Protein AF-A0A4R1S7P7-F1 (afdb_monomer)

pLDDT: mean 94.6, std 5.41, range [71.44, 98.38]

Foldseek 3Di:
DDAAEAEDAALVVLLVCQVVDHLEYEYFHPCVLVGAFDDPVRVVVSVVRHDHYYHYDHHHDGD

Solvent-accessible surface area (backbone atoms only — not comparable to full-atom values): 3744 Å² total; per-residue (Å²): 132,90,83,48,72,41,83,26,53,48,66,68,49,42,43,60,40,53,74,80,63,37,63,26,36,38,42,26,23,64,55,92,68,73,37,23,47,52,56,71,67,57,53,57,50,39,64,71,73,38,88,52,56,76,45,70,50,90,34,97,64,79,132

Structure (mmCIF, N/CA/C/O backbone):
data_AF-A0A4R1S7P7-F1
#
_entry.id   AF-A0A4R1S7P7-F1
#
loop_
_atom_site.group_PDB
_atom_site.id
_atom_site.type_symbol
_atom_site.label_atom_id
_atom_site.label_alt_id
_atom_site.label_comp_id
_atom_site.label_asym_id
_atom_site.label_entity_id
_atom_site.label_seq_id
_atom_site.pdbx_PDB_ins_code
_atom_site.Cartn_x
_atom_site.Cartn_y
_atom_site.Cartn_z
_atom_site.occupancy
_atom_site.B_iso_or_equiv
_atom_site.auth_seq_id
_atom_site.auth_comp_id
_atom_site.auth_asym_id
_atom_site.auth_atom_id
_atom_site.pdbx_PDB_model_num
ATOM 1 N N . MET A 1 1 ? -13.280 15.479 12.487 1.00 80.75 1 MET A N 1
ATOM 2 C CA . MET A 1 1 ? -12.366 14.399 12.919 1.00 80.75 1 MET A CA 1
ATOM 3 C C . MET A 1 1 ? -11.327 14.213 11.820 1.00 80.75 1 MET A C 1
ATOM 5 O O . MET A 1 1 ? -11.728 14.341 10.666 1.00 80.75 1 MET A O 1
ATOM 9 N N . PRO A 1 2 ? -10.031 14.035 12.130 1.00 91.19 2 PRO A N 1
ATOM 10 C CA . PRO A 1 2 ? -9.012 13.801 11.104 1.00 91.19 2 PRO A CA 1
ATOM 11 C C . PRO A 1 2 ? -9.193 12.426 10.443 1.00 91.19 2 PRO A C 1
ATOM 13 O O . PRO A 1 2 ? -9.793 11.538 11.042 1.00 91.19 2 PRO A O 1
ATOM 16 N N . ILE A 1 3 ? -8.677 12.286 9.219 1.00 94.75 3 ILE A N 1
ATOM 17 C CA . ILE A 1 3 ? -8.576 11.018 8.482 1.00 94.75 3 ILE A CA 1
ATOM 18 C C . ILE A 1 3 ? -7.108 10.589 8.514 1.00 94.75 3 ILE A C 1
ATOM 20 O O . ILE A 1 3 ? -6.235 11.390 8.173 1.00 94.75 3 ILE A O 1
ATOM 24 N N . TYR A 1 4 ? -6.844 9.340 8.884 1.00 95.94 4 TYR A N 1
ATOM 25 C CA . TYR A 1 4 ? -5.508 8.756 8.931 1.00 95.94 4 TYR A CA 1
ATOM 26 C C . TYR A 1 4 ? -5.261 7.865 7.711 1.00 95.94 4 TYR A C 1
ATOM 28 O O . TYR A 1 4 ? -5.984 6.897 7.470 1.00 95.94 4 TYR A O 1
ATOM 36 N N . GLU A 1 5 ? -4.219 8.182 6.943 1.00 97.25 5 GLU A N 1
ATOM 37 C CA . GLU A 1 5 ? -3.774 7.391 5.795 1.00 97.25 5 GLU A CA 1
ATOM 38 C C . GLU A 1 5 ? -2.411 6.755 6.079 1.00 97.25 5 GLU A C 1
ATOM 40 O O . GLU A 1 5 ? -1.512 7.409 6.608 1.00 97.25 5 GLU A O 1
ATOM 45 N N . ALA A 1 6 ? -2.259 5.480 5.718 1.00 96.50 6 ALA A N 1
ATOM 46 C CA . ALA A 1 6 ? -0.995 4.759 5.827 1.00 96.50 6 ALA A CA 1
ATOM 47 C C . ALA A 1 6 ? -0.414 4.447 4.442 1.00 96.50 6 ALA A C 1
ATOM 49 O O . ALA A 1 6 ? -1.080 3.826 3.612 1.00 96.50 6 ALA A O 1
ATOM 50 N N . CYS A 1 7 ? 0.845 4.820 4.217 1.00 97.00 7 CYS A N 1
ATOM 51 C CA . CYS A 1 7 ? 1.597 4.430 3.026 1.00 97.00 7 CYS A CA 1
ATOM 52 C C . CYS A 1 7 ? 2.168 3.014 3.211 1.00 97.00 7 CYS A C 1
ATOM 54 O O . CYS A 1 7 ? 2.824 2.731 4.217 1.00 97.00 7 CYS A O 1
ATOM 56 N N . VAL A 1 8 ? 1.898 2.111 2.266 1.00 97.06 8 VAL A N 1
ATOM 57 C CA . VAL A 1 8 ? 2.258 0.686 2.355 1.00 97.06 8 VAL A CA 1
ATOM 58 C C . VAL A 1 8 ? 2.899 0.190 1.059 1.00 97.06 8 VAL A C 1
ATOM 60 O O . VAL A 1 8 ? 2.498 0.570 -0.039 1.00 97.06 8 VAL A O 1
ATOM 63 N N . GLY A 1 9 ? 3.913 -0.666 1.184 1.00 96.19 9 GLY A N 1
ATOM 64 C CA . GLY A 1 9 ? 4.735 -1.153 0.072 1.00 96.19 9 GLY A CA 1
ATOM 65 C C . GLY A 1 9 ? 4.410 -2.576 -0.379 1.00 96.19 9 GLY A C 1
ATOM 66 O O . GLY A 1 9 ? 4.888 -3.013 -1.427 1.00 96.19 9 GLY A O 1
ATOM 67 N N . ASP A 1 10 ? 3.618 -3.306 0.407 1.00 95.50 10 ASP A N 1
ATOM 68 C CA . ASP A 1 10 ? 3.214 -4.679 0.123 1.00 95.50 10 ASP A CA 1
ATOM 69 C C . ASP A 1 10 ? 1.844 -5.024 0.738 1.00 95.50 10 ASP A C 1
ATOM 71 O O . ASP A 1 10 ? 1.244 -4.254 1.494 1.00 95.50 10 ASP A O 1
ATOM 75 N N . LEU A 1 11 ? 1.330 -6.209 0.394 1.00 96.00 11 LEU A N 1
ATOM 76 C CA . LEU A 1 11 ? 0.015 -6.682 0.837 1.00 96.00 11 LEU A CA 1
ATOM 77 C C . LEU A 1 11 ? -0.064 -6.946 2.344 1.0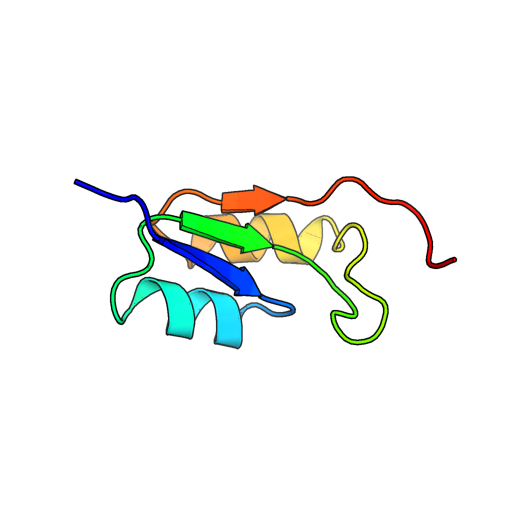0 96.00 11 LEU A C 1
ATOM 79 O O . LEU A 1 11 ? -1.128 -6.768 2.934 1.00 96.00 11 LEU A O 1
ATOM 83 N N . GLU A 1 12 ? 1.023 -7.385 2.974 1.00 95.62 12 GLU A N 1
ATOM 84 C CA . GLU A 1 12 ? 1.031 -7.684 4.405 1.00 95.62 12 GLU A CA 1
ATOM 85 C C . GLU A 1 12 ? 1.050 -6.401 5.230 1.00 95.62 12 GLU A C 1
ATOM 87 O O . GLU A 1 12 ? 0.388 -6.319 6.263 1.00 95.62 12 GLU A O 1
ATOM 92 N N . GLN A 1 13 ? 1.769 -5.375 4.778 1.00 95.62 13 GLN A N 1
ATOM 93 C CA . GLN A 1 13 ? 1.679 -4.026 5.325 1.00 95.62 13 GLN A CA 1
ATOM 94 C C . GLN A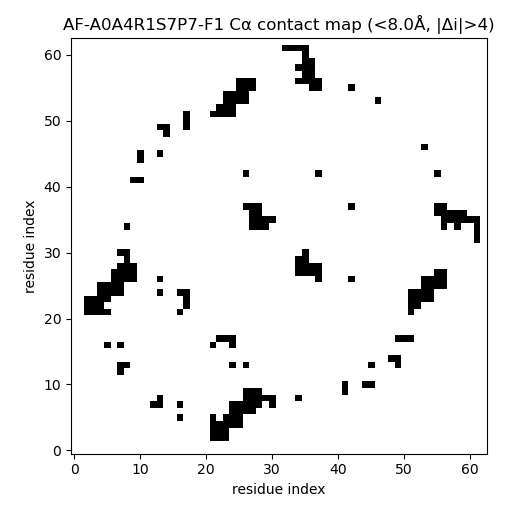 1 13 ? 0.277 -3.448 5.121 1.00 95.62 13 GLN A C 1
ATOM 96 O O . GLN A 1 13 ? -0.297 -2.924 6.069 1.00 95.62 13 GLN A O 1
ATOM 101 N N . ALA A 1 14 ? -0.321 -3.615 3.938 1.00 96.06 14 ALA A N 1
ATOM 102 C CA . ALA A 1 14 ? -1.676 -3.146 3.652 1.00 96.06 14 ALA A CA 1
ATOM 103 C C . ALA A 1 14 ? -2.732 -3.769 4.588 1.00 96.06 14 ALA A C 1
ATOM 105 O O . ALA A 1 14 ? -3.556 -3.057 5.163 1.00 96.06 14 ALA A O 1
ATOM 106 N N . LYS A 1 15 ? -2.675 -5.090 4.815 1.00 95.56 15 LYS A N 1
ATOM 107 C CA . LYS A 1 15 ? -3.534 -5.786 5.793 1.00 95.56 15 LYS A CA 1
ATOM 108 C C . LYS A 1 15 ? -3.289 -5.289 7.217 1.00 95.56 15 LYS A C 1
ATOM 110 O O . LYS A 1 15 ? -4.239 -5.012 7.947 1.00 95.56 15 LYS A O 1
ATOM 115 N N . ARG A 1 16 ? -2.014 -5.162 7.598 1.00 95.50 16 ARG A N 1
ATOM 116 C CA . ARG A 1 16 ? -1.604 -4.670 8.916 1.00 95.50 16 ARG A CA 1
ATOM 117 C C . ARG A 1 16 ? -1.909 -3.201 9.136 1.00 95.50 16 ARG A C 1
ATOM 119 O O . ARG A 1 16 ? -1.947 -2.830 10.288 1.00 95.50 16 ARG A O 1
ATOM 126 N N . ALA A 1 17 ? -2.102 -2.381 8.109 1.00 95.44 17 ALA A N 1
ATOM 127 C CA . ALA A 1 17 ? -2.538 -0.993 8.254 1.00 95.44 17 ALA A CA 1
ATOM 128 C C . ALA A 1 17 ? -4.067 -0.893 8.364 1.00 95.44 17 ALA A C 1
ATOM 130 O O . ALA A 1 17 ? -4.590 -0.075 9.119 1.00 95.44 17 ALA A O 1
ATOM 131 N N . ALA A 1 18 ? -4.785 -1.780 7.670 1.00 93.25 18 ALA A N 1
ATOM 13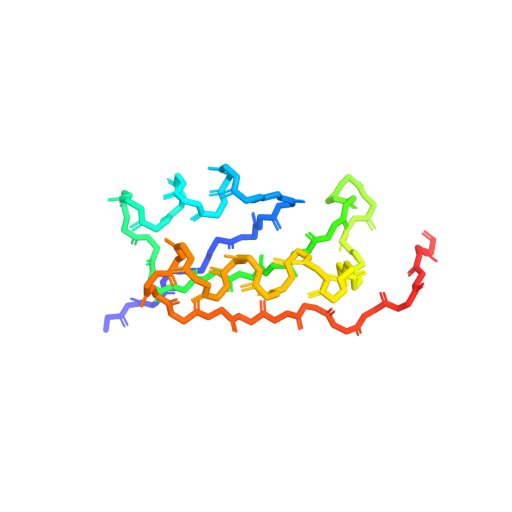2 C CA . ALA A 1 18 ? -6.239 -1.846 7.734 1.00 93.25 18 ALA A CA 1
ATOM 133 C C . ALA A 1 18 ? -6.773 -2.402 9.065 1.00 93.25 18 ALA A C 1
ATOM 135 O O . ALA A 1 18 ? -7.800 -1.937 9.546 1.00 93.25 18 ALA A O 1
ATOM 136 N N . ALA A 1 19 ? -6.095 -3.381 9.673 1.00 86.56 19 ALA A N 1
ATOM 137 C CA . ALA A 1 19 ? -6.527 -3.988 10.936 1.00 86.56 19 ALA A CA 1
ATOM 138 C C . ALA A 1 19 ? -6.478 -3.052 12.177 1.00 86.56 19 ALA A C 1
ATOM 140 O O . ALA A 1 19 ? -7.404 -3.120 12.982 1.00 86.56 19 ALA A O 1
ATOM 141 N N . PRO A 1 20 ? -5.459 -2.186 12.365 1.00 75.62 20 PRO A N 1
ATOM 142 C CA . PRO A 1 20 ? -5.328 -1.307 13.525 1.00 75.62 20 PRO A CA 1
ATOM 143 C C . PRO A 1 20 ? -5.910 0.104 13.332 1.00 75.62 20 PRO A C 1
ATOM 145 O O . PRO A 1 20 ? -5.753 0.918 14.237 1.00 75.62 20 PRO A O 1
ATOM 148 N N . GLY A 1 21 ? -6.584 0.410 12.213 1.00 77.50 21 GLY A N 1
ATOM 149 C CA . GLY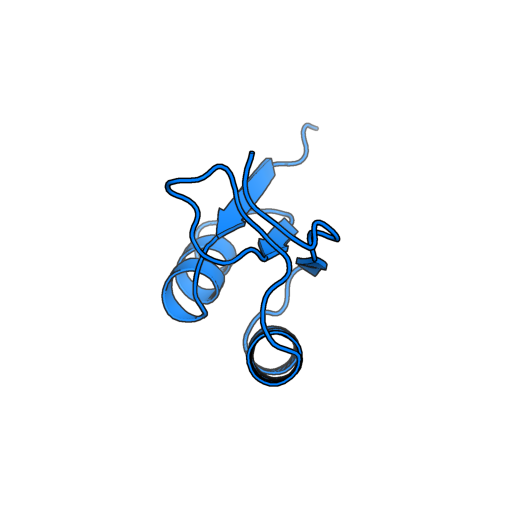 A 1 21 ? -7.411 1.624 12.118 1.00 77.50 21 GLY A CA 1
ATOM 150 C C . GLY A 1 21 ? -6.911 2.756 11.221 1.00 77.50 21 GLY A C 1
ATOM 151 O O . GLY A 1 21 ? -7.225 3.910 11.497 1.00 77.50 21 GLY A O 1
ATOM 152 N N . ALA A 1 22 ? -6.175 2.471 10.141 1.00 95.94 22 ALA A N 1
ATOM 153 C CA . ALA A 1 22 ? -6.102 3.449 9.057 1.00 95.94 22 ALA A CA 1
ATOM 154 C C . ALA A 1 22 ? -7.494 3.610 8.417 1.00 95.94 22 ALA A C 1
ATOM 156 O O . ALA A 1 22 ? -8.167 2.620 8.126 1.00 95.94 22 ALA A O 1
ATOM 157 N N . ASP A 1 23 ? -7.911 4.845 8.151 1.00 97.19 23 ASP A N 1
ATOM 158 C CA . ASP A 1 23 ? -9.150 5.119 7.417 1.00 97.19 23 ASP A CA 1
ATOM 159 C C . ASP A 1 23 ? -8.987 4.805 5.921 1.00 97.19 23 ASP A C 1
ATOM 161 O O . ASP A 1 23 ? -9.965 4.562 5.213 1.00 97.19 23 ASP A O 1
ATOM 165 N N . ARG A 1 24 ? -7.742 4.827 5.425 1.00 97.44 24 ARG A N 1
ATOM 166 C CA . ARG A 1 24 ? -7.348 4.529 4.042 1.00 97.44 24 ARG A CA 1
ATOM 167 C C . ARG A 1 24 ? -5.876 4.118 3.968 1.00 97.44 24 ARG A C 1
ATOM 169 O O . ARG A 1 24 ? -5.083 4.462 4.842 1.00 97.44 24 ARG A O 1
ATOM 176 N N . ILE A 1 25 ? -5.498 3.430 2.894 1.00 97.94 25 ILE A N 1
ATOM 177 C CA . ILE A 1 25 ? -4.089 3.223 2.534 1.00 97.94 25 ILE A CA 1
ATOM 178 C C . ILE A 1 25 ? -3.717 3.909 1.217 1.00 97.94 25 ILE A C 1
ATOM 180 O O . ILE A 1 25 ? -4.537 3.989 0.298 1.00 97.94 25 ILE A O 1
ATOM 184 N N . GLU A 1 26 ? -2.455 4.315 1.112 1.00 98.19 26 GLU 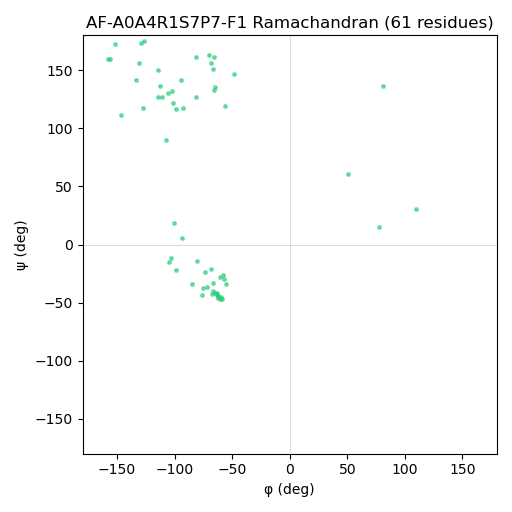A N 1
ATOM 185 C CA . GLU A 1 26 ? -1.768 4.556 -0.156 1.00 98.19 26 GLU A CA 1
ATOM 186 C C . GLU A 1 26 ? -0.907 3.328 -0.487 1.00 98.19 26 GLU A C 1
ATOM 188 O O . GLU A 1 26 ? 0.002 2.962 0.259 1.00 98.19 26 GLU A O 1
ATOM 193 N N . LEU A 1 27 ? -1.222 2.657 -1.593 1.00 98.31 27 LEU A N 1
ATOM 194 C CA . LEU A 1 27 ? -0.522 1.476 -2.075 1.00 98.31 27 LEU A CA 1
ATOM 195 C C . LEU A 1 27 ? 0.581 1.878 -3.054 1.00 98.31 27 LEU A C 1
ATOM 197 O O . LEU A 1 27 ? 0.316 2.375 -4.155 1.00 98.31 27 LEU A O 1
ATOM 201 N N . CYS A 1 28 ? 1.807 1.565 -2.660 1.00 97.44 28 CYS A N 1
ATOM 202 C CA . CYS A 1 28 ? 3.039 1.871 -3.368 1.00 97.44 28 CYS A CA 1
ATOM 203 C C . CYS A 1 28 ? 3.860 0.593 -3.579 1.00 97.44 28 CYS A C 1
ATOM 205 O O . CYS A 1 28 ? 3.542 -0.483 -3.073 1.00 97.44 28 CYS A O 1
ATOM 207 N N . THR A 1 29 ? 4.966 0.711 -4.305 1.00 95.38 29 THR A N 1
ATOM 208 C CA . THR A 1 29 ? 6.082 -0.236 -4.217 1.00 95.38 29 THR A CA 1
ATOM 209 C C . THR A 1 29 ? 7.393 0.523 -4.060 1.00 95.38 29 THR A C 1
ATOM 211 O O . THR A 1 29 ? 7.461 1.697 -4.417 1.00 95.38 29 THR A O 1
ATOM 214 N N . VAL A 1 30 ? 8.413 -0.136 -3.495 1.00 93.25 30 VAL A N 1
ATOM 215 C CA . VAL A 1 30 ? 9.754 0.431 -3.248 1.00 93.25 30 VAL A CA 1
ATOM 216 C C . VAL A 1 30 ? 9.663 1.778 -2.516 1.00 93.25 30 VAL A C 1
ATOM 218 O O . VAL A 1 30 ? 10.060 2.847 -2.977 1.00 93.25 30 VAL A O 1
ATOM 221 N N . LEU A 1 31 ? 9.083 1.702 -1.319 1.00 92.50 31 LEU A N 1
ATOM 222 C CA . LEU A 1 31 ? 8.880 2.847 -0.432 1.00 92.50 31 LEU A CA 1
ATOM 223 C C . LEU A 1 31 ? 10.176 3.583 -0.076 1.00 92.50 31 LEU A C 1
ATOM 225 O O 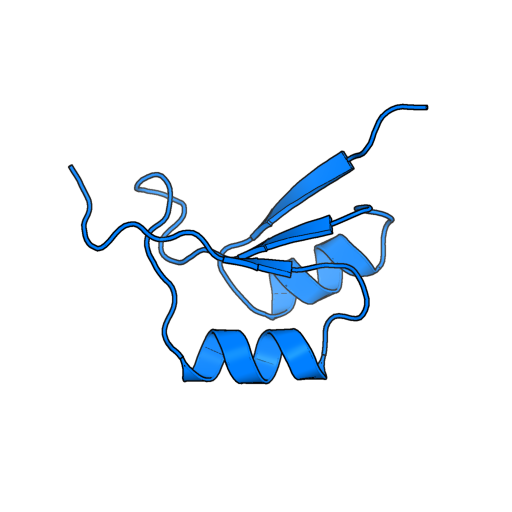. LEU A 1 31 ? 10.137 4.791 0.129 1.00 92.50 31 LEU A O 1
ATOM 229 N N . ALA A 1 32 ? 11.309 2.875 -0.032 1.00 91.12 32 ALA A N 1
ATOM 230 C CA . ALA A 1 32 ? 12.615 3.462 0.269 1.00 91.12 32 ALA A CA 1
ATOM 231 C C . ALA A 1 32 ? 13.007 4.593 -0.704 1.00 91.12 32 ALA A C 1
ATOM 233 O O . ALA A 1 32 ? 13.715 5.510 -0.310 1.00 91.12 32 ALA A O 1
ATOM 234 N N . GLU A 1 33 ? 12.480 4.566 -1.931 1.00 92.06 33 GLU A N 1
ATOM 235 C CA . GLU A 1 33 ? 12.713 5.565 -2.988 1.00 92.06 33 GLU A CA 1
ATOM 236 C C . GLU A 1 33 ? 11.537 6.567 -3.116 1.00 92.06 33 GLU A C 1
ATOM 238 O O . GLU A 1 33 ? 11.302 7.211 -4.149 1.00 92.06 33 GLU A O 1
ATOM 243 N N . GLY A 1 34 ? 10.708 6.656 -2.071 1.00 92.12 34 GLY A N 1
ATOM 244 C CA . GLY A 1 34 ? 9.508 7.492 -2.033 1.00 92.12 34 GLY A CA 1
ATOM 245 C C . GLY A 1 34 ? 8.306 6.916 -2.787 1.00 92.12 34 GLY A C 1
ATOM 246 O O . GLY A 1 34 ? 7.372 7.657 -3.078 1.00 92.12 34 GLY A O 1
ATOM 247 N N . GLY A 1 35 ? 8.325 5.626 -3.136 1.00 95.88 35 GLY A N 1
ATOM 248 C CA . GLY A 1 35 ? 7.191 4.926 -3.739 1.00 95.88 35 GLY A CA 1
ATOM 249 C C . GLY A 1 35 ? 7.034 5.143 -5.250 1.00 95.88 35 GLY A C 1
ATOM 250 O O . GLY A 1 35 ? 7.131 6.262 -5.751 1.00 95.88 35 GLY A O 1
ATOM 251 N N . ILE A 1 36 ? 6.748 4.067 -5.985 1.00 96.31 36 ILE A N 1
ATOM 252 C CA . ILE A 1 36 ? 6.299 4.107 -7.388 1.00 96.31 36 ILE A CA 1
ATOM 253 C C . ILE A 1 36 ? 5.033 3.275 -7.583 1.00 96.31 36 ILE A C 1
ATOM 255 O O . ILE A 1 36 ? 4.594 2.557 -6.679 1.00 96.31 36 ILE A O 1
ATOM 259 N N . THR A 1 37 ? 4.472 3.350 -8.791 1.00 97.81 37 THR A N 1
ATOM 260 C CA . THR A 1 37 ? 3.290 2.582 -9.179 1.00 97.81 37 THR A CA 1
ATOM 261 C C . THR A 1 37 ? 3.512 1.078 -8.990 1.00 97.81 37 THR A C 1
ATOM 263 O O . THR A 1 37 ? 4.405 0.506 -9.621 1.00 97.81 37 THR A O 1
ATOM 266 N N . PRO A 1 38 ? 2.706 0.417 -8.138 1.00 97.38 38 PRO A N 1
ATOM 267 C CA . PRO A 1 38 ? 2.777 -1.023 -7.937 1.00 97.38 38 PRO A CA 1
ATOM 268 C C . PRO A 1 38 ? 2.281 -1.779 -9.174 1.00 97.38 38 PRO A C 1
ATOM 270 O O . PRO A 1 38 ? 1.578 -1.238 -10.030 1.00 97.38 38 PRO A O 1
ATOM 273 N N . SER A 1 39 ? 2.604 -3.071 -9.259 1.00 97.00 39 SER A N 1
ATOM 274 C CA . SER A 1 39 ? 2.129 -3.893 -10.373 1.00 97.00 39 SER A CA 1
ATOM 275 C C . SER A 1 39 ? 0.600 -4.078 -10.330 1.00 97.00 39 SER A C 1
ATOM 277 O O . SER A 1 39 ? 0.010 -4.144 -9.244 1.00 97.00 39 SER A O 1
ATOM 279 N N . PRO A 1 40 ? -0.069 -4.257 -11.487 1.00 97.50 40 PRO A N 1
ATOM 280 C CA . PRO A 1 40 ? -1.511 -4.511 -11.531 1.00 97.50 40 PRO A CA 1
ATOM 281 C C . PRO A 1 40 ? -1.951 -5.715 -10.686 1.00 97.50 40 PRO A C 1
ATOM 283 O O . PRO A 1 40 ? -3.018 -5.686 -10.074 1.00 97.50 40 PRO A O 1
ATOM 286 N N . GLY A 1 41 ? -1.117 -6.758 -10.599 1.00 97.56 41 GLY A N 1
ATOM 287 C CA . GLY A 1 41 ? -1.388 -7.934 -9.770 1.00 97.56 41 GLY A CA 1
ATOM 288 C C . GLY A 1 41 ? -1.469 -7.600 -8.280 1.00 97.56 41 GLY A C 1
ATOM 289 O O . GLY A 1 41 ? -2.386 -8.058 -7.598 1.00 97.56 41 GLY A O 1
ATOM 290 N N . VAL A 1 42 ? -0.569 -6.742 -7.786 1.00 97.12 42 VAL A N 1
ATOM 291 C CA . VAL A 1 42 ? -0.600 -6.263 -6.396 1.00 97.12 42 VAL A CA 1
ATOM 292 C C . VAL A 1 42 ? -1.858 -5.435 -6.143 1.00 97.12 42 VAL A C 1
ATOM 294 O O . VAL A 1 42 ? -2.521 -5.656 -5.135 1.00 97.12 42 VAL A O 1
ATOM 297 N N . ILE A 1 43 ? -2.256 -4.565 -7.077 1.00 97.94 43 ILE A N 1
ATOM 298 C CA . ILE A 1 43 ? -3.486 -3.761 -6.959 1.00 97.94 43 ILE A CA 1
ATOM 299 C C . ILE A 1 43 ? -4.728 -4.662 -6.865 1.00 97.94 43 ILE A C 1
ATOM 301 O O . ILE A 1 43 ? -5.572 -4.479 -5.984 1.00 97.94 43 ILE A O 1
ATOM 305 N N . VAL A 1 44 ? -4.838 -5.667 -7.742 1.00 98.19 44 VAL A N 1
ATOM 306 C CA . VAL A 1 44 ? -5.965 -6.615 -7.743 1.00 98.19 44 VAL A CA 1
ATOM 307 C C . VAL A 1 44 ? -6.023 -7.405 -6.437 1.00 98.19 44 VAL A C 1
ATOM 309 O O . VAL A 1 44 ? -7.102 -7.561 -5.864 1.00 98.19 44 VAL A O 1
ATOM 312 N N . LEU A 1 45 ? -4.882 -7.895 -5.949 1.00 98.06 45 LEU A N 1
ATOM 313 C CA . LEU A 1 45 ? -4.821 -8.632 -4.688 1.00 98.06 45 LEU A CA 1
ATOM 314 C C . LEU A 1 45 ? -5.137 -7.733 -3.489 1.00 98.06 45 LEU A C 1
ATOM 316 O O . LEU A 1 45 ? -5.926 -8.137 -2.636 1.00 98.06 45 LEU A O 1
ATOM 320 N N . ALA A 1 46 ? -4.613 -6.506 -3.458 1.00 97.44 46 ALA A N 1
ATOM 321 C CA . ALA A 1 46 ? -4.886 -5.532 -2.406 1.00 97.44 46 ALA A CA 1
ATOM 322 C C . ALA A 1 46 ? -6.386 -5.243 -2.314 1.00 97.44 46 ALA A C 1
ATOM 324 O O . ALA A 1 46 ? -6.969 -5.368 -1.241 1.00 97.44 46 ALA A O 1
ATOM 325 N N . LYS A 1 47 ? -7.044 -4.999 -3.455 1.00 96.94 47 LYS A N 1
ATOM 326 C CA . LYS A 1 47 ? -8.496 -4.777 -3.526 1.00 96.94 47 LYS A CA 1
ATOM 327 C C . LYS A 1 47 ? -9.321 -5.973 -3.029 1.00 96.94 47 LYS A C 1
ATOM 329 O O . LYS A 1 47 ? -10.444 -5.796 -2.565 1.00 96.94 47 LYS A O 1
ATOM 334 N N . ARG A 1 48 ? -8.798 -7.201 -3.125 1.00 97.19 48 ARG A N 1
ATOM 335 C CA . ARG A 1 48 ? -9.474 -8.401 -2.598 1.00 97.19 48 ARG A CA 1
ATOM 336 C C . ARG A 1 48 ? -9.366 -8.490 -1.074 1.00 97.19 48 ARG A C 1
ATOM 338 O O . ARG A 1 48 ? -10.360 -8.821 -0.419 1.00 97.19 48 ARG A O 1
ATOM 345 N N . VAL A 1 49 ? -8.185 -8.207 -0.520 1.00 95.56 49 VAL A N 1
ATOM 346 C CA . VAL A 1 49 ? -7.848 -8.504 0.887 1.00 95.56 49 VAL A CA 1
ATOM 347 C C . VAL A 1 49 ? -7.971 -7.310 1.838 1.00 95.56 49 VAL A C 1
ATOM 349 O O . VAL A 1 49 ? -8.159 -7.523 3.030 1.00 95.56 49 VAL A O 1
ATOM 352 N N . VAL A 1 50 ? -7.920 -6.075 1.337 1.00 96.62 50 VAL A N 1
ATOM 353 C CA . VAL A 1 50 ? -8.075 -4.838 2.119 1.00 96.62 50 VAL A CA 1
ATOM 354 C C . VAL A 1 50 ? -9.480 -4.276 1.907 1.00 96.62 50 VAL A C 1
ATOM 356 O O . VAL A 1 50 ? -9.960 -4.212 0.777 1.00 96.62 50 VAL A O 1
ATOM 359 N N . LYS A 1 51 ? -10.165 -3.915 3.000 1.00 94.81 51 LYS A N 1
ATOM 360 C CA . LYS A 1 51 ? -11.576 -3.477 2.977 1.00 94.81 51 LYS A CA 1
ATOM 361 C C . LYS A 1 51 ? -11.781 -1.973 3.150 1.00 94.81 51 LYS A C 1
ATOM 363 O O . LYS A 1 51 ? -12.866 -1.485 2.854 1.00 94.81 51 LYS A O 1
ATOM 368 N N . ILE A 1 52 ? -10.756 -1.256 3.595 1.00 96.69 52 ILE A N 1
ATOM 369 C CA . ILE A 1 52 ? -10.743 0.210 3.605 1.00 96.69 52 ILE A CA 1
ATOM 370 C C . ILE A 1 52 ? -10.379 0.745 2.210 1.00 96.69 52 ILE A C 1
ATOM 372 O O . ILE A 1 52 ? -9.835 -0.010 1.397 1.00 96.69 52 ILE A O 1
ATOM 376 N N . P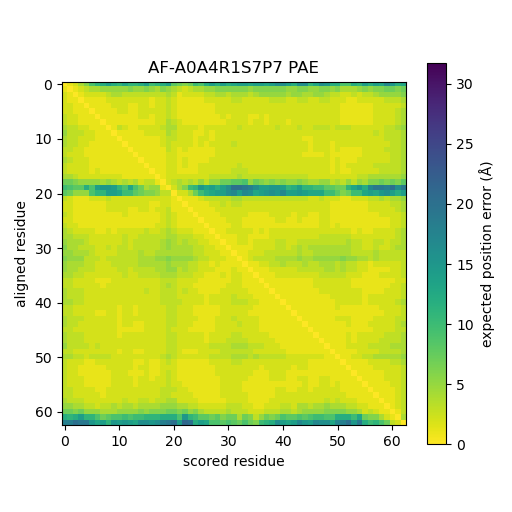RO A 1 53 ? -10.677 2.020 1.898 1.00 97.94 53 PRO A N 1
ATOM 377 C CA . PRO A 1 53 ? -10.256 2.651 0.655 1.00 97.94 53 PRO A CA 1
ATOM 378 C C . PRO A 1 53 ? -8.765 2.443 0.354 1.00 97.94 53 PRO A C 1
ATOM 380 O O . PRO A 1 53 ? -7.925 2.392 1.255 1.00 97.94 53 PRO A O 1
ATOM 383 N N . ILE A 1 54 ? -8.448 2.339 -0.936 1.00 98.25 54 ILE A N 1
ATOM 384 C CA . ILE A 1 54 ? -7.087 2.160 -1.447 1.00 98.25 54 ILE A CA 1
ATOM 385 C C . ILE A 1 54 ? -6.855 3.245 -2.492 1.00 98.25 54 ILE A C 1
ATOM 387 O O . ILE A 1 54 ? -7.534 3.265 -3.520 1.00 98.25 54 ILE A O 1
ATOM 391 N N . HIS A 1 55 ? -5.896 4.127 -2.242 1.00 98.38 55 HIS A N 1
ATOM 392 C CA . HIS A 1 55 ? 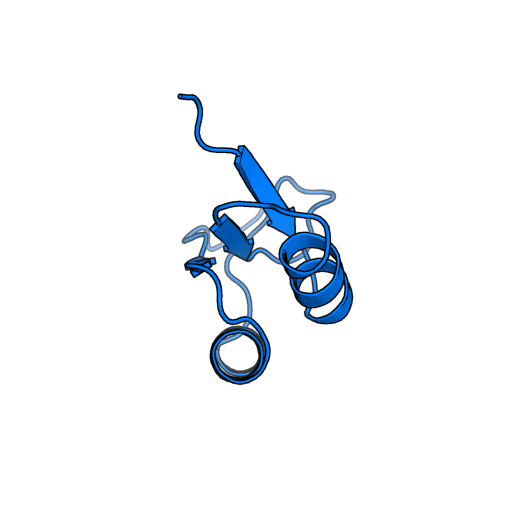-5.314 4.980 -3.271 1.00 98.38 55 HIS A CA 1
ATOM 393 C C . HIS A 1 55 ? -4.055 4.313 -3.805 1.00 98.38 55 HIS A C 1
ATOM 395 O O . HIS A 1 55 ? -3.322 3.681 -3.057 1.00 98.38 55 HIS A O 1
ATOM 401 N N . VAL A 1 56 ? -3.824 4.410 -5.108 1.00 98.25 56 VAL A N 1
ATOM 402 C CA . VAL A 1 56 ? -2.635 3.844 -5.747 1.00 98.25 56 VAL A CA 1
ATOM 403 C C . VAL A 1 56 ? -1.809 4.998 -6.278 1.00 98.25 56 VAL A C 1
ATOM 405 O O . VAL A 1 56 ? -2.332 5.820 -7.032 1.00 98.25 56 VAL A O 1
ATOM 408 N N . ILE A 1 57 ? -0.528 5.047 -5.917 1.00 98.06 57 ILE A N 1
ATOM 409 C CA . ILE A 1 57 ? 0.371 6.064 -6.457 1.00 98.06 57 ILE A CA 1
ATOM 410 C C . ILE A 1 57 ? 0.575 5.851 -7.964 1.00 98.06 57 ILE A C 1
ATOM 412 O O . ILE A 1 57 ? 0.857 4.746 -8.442 1.00 98.06 57 ILE A O 1
ATOM 416 N N . ILE A 1 58 ? 0.465 6.934 -8.733 1.00 97.62 58 ILE A N 1
ATOM 417 C CA . ILE A 1 58 ? 0.786 6.954 -10.163 1.00 97.62 58 ILE A CA 1
ATOM 418 C C . ILE A 1 58 ? 2.096 7.720 -10.352 1.00 97.62 58 ILE A C 1
ATOM 420 O O . ILE A 1 58 ? 2.112 8.937 -10.513 1.00 97.62 58 ILE A O 1
ATOM 424 N N . ARG A 1 59 ? 3.213 6.992 -10.293 1.00 96.81 59 ARG A N 1
ATOM 425 C CA . ARG A 1 59 ? 4.579 7.499 -10.440 1.00 96.81 59 ARG A CA 1
ATOM 426 C C . ARG A 1 59 ? 5.426 6.421 -11.128 1.00 96.81 59 ARG A C 1
ATOM 428 O O . ARG A 1 59 ? 5.668 5.386 -10.518 1.00 96.81 59 ARG A O 1
ATOM 435 N N . PRO A 1 60 ? 5.875 6.619 -12.380 1.00 94.19 60 PRO A N 1
ATOM 436 C CA . PRO A 1 60 ? 6.476 5.542 -13.174 1.00 94.19 60 PRO A CA 1
ATOM 437 C C . PRO A 1 60 ? 7.949 5.241 -12.851 1.00 94.19 60 PRO A C 1
ATOM 439 O O . PRO A 1 60 ? 8.459 4.222 -13.308 1.00 94.19 60 PRO A O 1
ATOM 442 N N . ARG A 1 61 ? 8.659 6.118 -12.126 1.00 91.06 61 ARG A N 1
ATOM 443 C CA . ARG A 1 61 ? 10.095 5.963 -11.835 1.00 91.06 61 ARG A CA 1
ATOM 444 C C . ARG A 1 61 ? 10.544 6.708 -10.577 1.00 91.06 61 ARG A C 1
ATOM 446 O O . ARG A 1 61 ? 9.906 7.685 -10.171 1.00 91.06 61 ARG A O 1
ATOM 453 N N . TRP A 1 62 ? 11.682 6.271 -10.039 1.00 87.94 62 TRP A N 1
ATOM 454 C CA . TRP A 1 62 ? 12.497 7.006 -9.066 1.00 87.94 62 TRP A CA 1
ATOM 455 C C . TRP A 1 62 ? 13.092 8.276 -9.701 1.00 87.94 62 TRP A C 1
ATOM 457 O O . TRP A 1 62 ? 13.140 8.410 -10.934 1.00 87.94 62 TRP A O 1
ATOM 467 N N . LEU A 1 63 ? 13.520 9.208 -8.852 1.00 71.44 63 LEU A N 1
ATOM 468 C CA . LEU A 1 63 ? 14.360 10.354 -9.204 1.00 71.44 63 LEU A CA 1
ATOM 469 C C . LEU A 1 63 ? 15.637 10.275 -8.379 1.00 71.44 63 LEU A C 1
ATOM 471 O O . LEU A 1 63 ? 15.496 9.908 -7.194 1.00 71.44 63 LEU A O 1
#

Secondary structure (DSSP, 8-state):
----EEEESSHHHHHHHHTTT-SEEEE-B-GGGT-BPPPHHHHHHHHHH--S-EEE----S--

Organism: Hydrogenispora e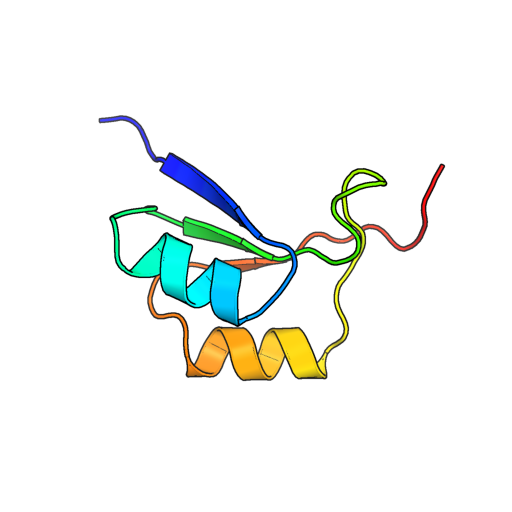thanolica (NCBI:txid1082276)

Radius of gyration: 11.2 Å; Cα contacts (8 Å, |Δi|>4): 112; chains: 1; bounding box: 27×23×27 Å

InterPro domains:
  IPR005627 CutC-like [PF03932] (4-61)
  IPR005627 CutC-like [PTHR12598] (3-61)
  IPR036822 CutC-like domain superfamily [G3DSA:3.20.20.380] (1-62)
  IPR036822 CutC-like domain superfamily [SSF110395] (3-61)

Nearest PDB structures (foldseek):
  1twd-assembly1_A  TM=9.755E-01  e=1.284E-06  Shigella flexneri
  1x8c-assembly1_B  TM=9.763E-01  e=1.999E-06  Shigella flexneri 2a str. 301
  1x7i-assembly1_A  TM=9.725E-01  e=1.999E-06  Shigella flexneri 2a str. 301
  3iwp-assembly7_G  TM=9.677E-01  e=1.999E-06  Homo sapiens
  4r9x-assembly1_B-2  TM=9.774E-01  e=6.051E-06  Bacillus anthracis

Mean predicted aligned error: 2.84 Å

Sequence (63 aa):
MPIYEACVGDLEQAKRAAAPGADRIELCTVLAEGGITPSPGVIVLAKRVVKIPIHVIIRPRWL